Protein AF-A0AAU8JG16-F1 (afdb_monomer_lite)

Radius of gyration: 17.52 Å; chains: 1; bounding box: 33×34×49 Å

Organism: NCBI:txid2792601

Sequence (127 aa):
MQQLSLFDQQNLNQITNVSSVPQRSPFRYPGGKTWLVPRIRQWLNSLPNVAQEFIEPFAGGGIVSLTVAFEKLANHVTMVELDDQVAAVWQTILSKDAEWLAEEIIKFEMTAEAVREILSNEPSSLQ

Secondary structure (DSSP, 8-state):
-----TTTT--TTSPP-GGGS----SS--TT-GGGGHHHHHHHHHTSSS-EEEEEES--TT-HHHHHHHHTT-EEEEEE--S-HHHHHHHHHHTSTTHHHHHHHHHH----HHHHHHHHHSPP----

Structure (mmCIF, N/CA/C/O backbone):
data_AF-A0AAU8JG16-F1
#
_entry.id   AF-A0AAU8JG16-F1
#
loop_
_atom_site.group_PDB
_atom_site.id
_atom_site.type_symbol
_atom_site.label_atom_id
_atom_site.label_alt_id
_atom_site.label_comp_id
_atom_site.label_asym_id
_atom_site.label_entity_id
_atom_site.label_seq_id
_atom_site.pdbx_PDB_ins_code
_atom_site.Cartn_x
_atom_site.Cartn_y
_atom_site.Cartn_z
_atom_site.occupancy
_atom_site.B_iso_or_equiv
_atom_site.auth_seq_id
_atom_site.auth_comp_id
_atom_site.auth_asym_id
_atom_site.auth_atom_id
_atom_site.pdbx_PDB_model_num
ATOM 1 N N . MET A 1 1 ? 10.549 -7.695 18.844 1.00 32.97 1 MET A N 1
ATOM 2 C CA . MET A 1 1 ? 10.753 -6.420 19.563 1.00 32.97 1 MET A CA 1
ATOM 3 C C . MET A 1 1 ? 9.603 -5.498 19.200 1.00 32.97 1 MET A C 1
ATOM 5 O O . MET A 1 1 ? 9.462 -5.188 18.026 1.00 32.97 1 MET A O 1
ATOM 9 N N . GLN A 1 2 ? 8.746 -5.131 20.153 1.00 39.31 2 GLN A N 1
ATOM 10 C CA . GLN A 1 2 ? 7.787 -4.041 19.950 1.00 39.31 2 GLN A CA 1
ATOM 11 C C . GLN A 1 2 ? 8.556 -2.730 20.100 1.00 39.31 2 GLN A C 1
ATOM 13 O O . GLN A 1 2 ? 9.080 -2.438 21.173 1.00 39.31 2 GLN A O 1
ATOM 18 N N . GLN A 1 3 ? 8.677 -1.972 19.014 1.00 40.25 3 GLN A N 1
ATOM 19 C CA . GLN A 1 3 ? 9.151 -0.599 19.085 1.00 40.25 3 GLN A CA 1
ATOM 20 C C . GLN A 1 3 ? 8.076 0.210 19.815 1.00 40.25 3 GLN A C 1
ATOM 22 O O . GLN A 1 3 ? 6.965 0.352 19.312 1.00 40.25 3 GLN A O 1
ATOM 27 N N . LEU A 1 4 ? 8.390 0.682 21.023 1.00 36.78 4 LEU A N 1
ATOM 28 C CA . LEU A 1 4 ? 7.521 1.587 21.769 1.00 36.78 4 LEU A CA 1
ATOM 29 C C . LEU A 1 4 ? 7.339 2.863 20.939 1.00 36.78 4 LEU A C 1
ATOM 31 O O . LEU A 1 4 ? 8.304 3.570 20.640 1.00 36.78 4 LEU A O 1
ATOM 35 N N . SER A 1 5 ? 6.102 3.122 20.529 1.00 51.53 5 SER A N 1
ATOM 36 C CA . SER A 1 5 ? 5.715 4.347 19.847 1.00 51.53 5 SER A CA 1
ATOM 37 C C . SER A 1 5 ? 5.801 5.499 20.849 1.00 51.53 5 SER A C 1
ATOM 39 O O . SER A 1 5 ? 4.924 5.712 21.677 1.00 51.53 5 SER A O 1
ATOM 41 N N . LEU A 1 6 ? 6.874 6.285 20.764 1.00 44.44 6 LEU A N 1
ATOM 42 C CA . LEU A 1 6 ? 7.022 7.559 21.484 1.00 44.44 6 LEU A CA 1
ATOM 43 C C . LEU A 1 6 ? 5.950 8.604 21.094 1.00 44.44 6 LEU A C 1
ATOM 45 O O . LEU A 1 6 ? 5.960 9.715 21.617 1.00 44.44 6 LEU A O 1
ATOM 49 N N . PHE A 1 7 ? 5.032 8.271 20.180 1.00 51.94 7 PHE A N 1
ATOM 50 C CA . PHE A 1 7 ? 4.079 9.185 19.553 1.00 51.94 7 PHE A CA 1
ATOM 51 C C . PHE A 1 7 ? 2.610 8.814 19.797 1.00 51.94 7 PHE A C 1
ATOM 53 O O . PHE A 1 7 ? 1.741 9.340 19.105 1.00 51.94 7 PHE A O 1
ATOM 60 N N . ASP A 1 8 ? 2.298 7.953 20.770 1.00 54.91 8 ASP A N 1
ATOM 61 C CA . ASP A 1 8 ? 0.929 7.443 20.979 1.00 54.91 8 ASP A CA 1
ATOM 62 C C . ASP A 1 8 ? -0.120 8.508 21.353 1.00 54.91 8 ASP A C 1
ATOM 64 O O . ASP A 1 8 ? -1.316 8.229 21.362 1.00 54.91 8 ASP A O 1
ATOM 68 N N . GLN A 1 9 ? 0.288 9.760 21.570 1.00 56.62 9 GLN A N 1
ATOM 69 C CA . GLN A 1 9 ? -0.627 10.895 21.690 1.00 56.62 9 GLN A CA 1
ATOM 70 C C . GLN A 1 9 ? -0.228 12.038 20.750 1.00 56.62 9 GLN A C 1
ATOM 72 O O . GLN A 1 9 ? 0.118 13.137 21.182 1.00 56.62 9 GLN A O 1
ATOM 77 N N . GLN A 1 10 ? -0.273 11.800 19.436 1.00 61.59 10 GLN A N 1
ATOM 78 C CA . GLN A 1 10 ? -0.226 12.909 18.481 1.00 61.59 10 GLN A CA 1
ATOM 79 C C . GLN A 1 10 ? -1.463 13.795 18.667 1.00 61.59 10 GLN A C 1
ATOM 81 O O . GLN A 1 10 ? -2.602 13.346 18.528 1.00 61.59 10 GLN A O 1
ATOM 86 N N . ASN A 1 11 ? -1.238 15.077 18.962 1.00 70.94 11 ASN A N 1
ATOM 87 C CA . ASN A 1 11 ? -2.296 16.076 18.970 1.00 70.94 11 ASN A CA 1
ATOM 88 C C . ASN A 1 11 ? -2.815 16.261 17.535 1.00 70.94 11 ASN A C 1
ATOM 90 O O . ASN A 1 11 ? -2.200 16.956 16.729 1.00 70.94 11 ASN A O 1
ATOM 94 N N . LEU A 1 12 ? -3.955 15.646 17.215 1.00 77.50 12 LEU A N 1
ATOM 95 C CA . LEU A 1 12 ? -4.558 15.698 15.876 1.00 77.50 12 LEU A CA 1
ATOM 96 C C . LEU A 1 12 ? -5.090 17.081 15.473 1.00 77.50 12 LEU A C 1
ATOM 98 O O . LEU A 1 12 ? -5.582 17.235 14.353 1.00 77.50 12 LEU A O 1
ATOM 102 N N . ASN A 1 13 ? -5.015 18.072 16.367 1.00 81.38 13 ASN A N 1
ATOM 103 C CA . ASN A 1 13 ? -5.293 19.469 16.037 1.00 81.38 13 ASN A CA 1
ATOM 104 C C . ASN A 1 13 ? -4.086 20.164 15.385 1.00 81.38 13 ASN A C 1
ATOM 106 O O . ASN A 1 13 ? -4.196 21.317 14.978 1.00 81.38 13 ASN A O 1
ATOM 110 N N . GLN A 1 14 ? -2.937 19.490 15.285 1.00 86.12 14 GLN A N 1
ATOM 111 C CA . GLN A 1 14 ? -1.762 19.984 14.573 1.00 86.12 14 GLN A CA 1
ATOM 112 C C . GLN A 1 14 ? -1.659 19.367 13.178 1.00 86.12 14 GLN A C 1
ATOM 114 O O . GLN A 1 14 ? -2.099 18.243 12.933 1.00 86.12 14 GLN A O 1
ATOM 119 N N . ILE A 1 15 ? -1.043 20.111 12.258 1.00 89.69 15 ILE A N 1
ATOM 120 C CA . ILE A 1 15 ? -0.746 19.624 10.910 1.00 89.69 15 ILE A CA 1
ATOM 121 C C . ILE A 1 15 ? 0.215 18.439 11.025 1.00 89.69 15 ILE A C 1
ATOM 123 O O . ILE A 1 15 ? 1.289 18.548 11.616 1.00 89.69 15 ILE A O 1
ATOM 127 N N . THR A 1 16 ? -0.163 17.304 10.441 1.00 91.19 16 THR A N 1
ATOM 128 C CA . THR A 1 16 ? 0.687 16.117 10.414 1.00 91.19 16 THR A CA 1
ATOM 129 C C . THR A 1 16 ? 1.932 16.382 9.579 1.00 91.19 16 THR A C 1
ATOM 131 O O . THR A 1 16 ? 1.850 16.619 8.373 1.00 91.19 16 THR A O 1
ATOM 134 N N . ASN A 1 17 ? 3.102 16.271 10.207 1.00 92.31 17 ASN A N 1
ATOM 135 C CA . ASN A 1 17 ? 4.349 16.169 9.469 1.00 92.31 17 ASN A CA 1
ATOM 136 C C . ASN A 1 17 ? 4.392 14.813 8.748 1.00 92.31 17 ASN A C 1
ATOM 138 O O . ASN A 1 17 ? 4.657 13.783 9.359 1.00 92.31 17 ASN A O 1
ATOM 142 N N . VAL A 1 18 ? 4.135 14.801 7.442 1.00 91.62 18 VAL A N 1
ATOM 143 C CA . VAL A 1 18 ? 4.064 13.556 6.662 1.00 91.62 18 VAL A CA 1
ATOM 144 C C . VAL A 1 18 ? 5.367 12.756 6.675 1.00 91.62 18 VAL A C 1
ATOM 146 O O . VAL A 1 18 ? 5.305 11.542 6.523 1.00 91.62 18 VAL A O 1
ATOM 149 N N . SER A 1 19 ? 6.526 13.389 6.902 1.00 90.81 19 SER A N 1
ATOM 150 C CA . SER A 1 19 ? 7.816 12.688 6.967 1.00 90.81 19 SER A CA 1
ATOM 151 C C . SER A 1 19 ? 8.021 11.894 8.259 1.00 90.81 19 SER A C 1
ATOM 153 O O . SER A 1 19 ? 8.860 10.998 8.281 1.00 90.81 19 SER A O 1
ATOM 155 N N . SER A 1 20 ? 7.249 12.171 9.318 1.00 90.44 20 SER A N 1
ATOM 156 C CA . SER A 1 20 ? 7.288 11.387 10.562 1.00 90.44 20 SER A CA 1
ATOM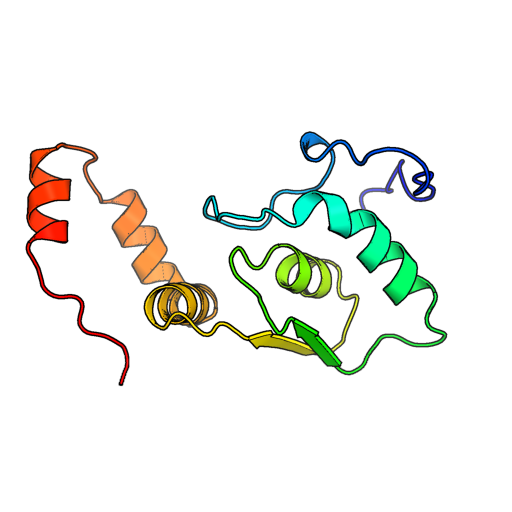 157 C C . SER A 1 20 ? 6.370 10.160 10.535 1.00 90.44 20 SER A C 1
ATOM 159 O O . SER A 1 20 ? 6.366 9.366 11.476 1.00 90.44 20 SER A O 1
ATOM 161 N N . VAL A 1 21 ? 5.593 9.984 9.464 1.00 92.25 21 VAL A N 1
ATOM 162 C CA . VAL A 1 21 ? 4.735 8.815 9.254 1.00 92.25 21 VAL A CA 1
ATOM 163 C C . VAL A 1 21 ? 5.506 7.765 8.441 1.00 92.25 21 VAL A C 1
ATOM 165 O O . VAL A 1 21 ? 6.161 8.127 7.462 1.00 92.25 21 VAL A O 1
ATOM 168 N N . PRO A 1 22 ? 5.436 6.465 8.789 1.00 93.31 22 PRO A N 1
ATOM 169 C CA . PRO A 1 22 ? 6.001 5.403 7.959 1.00 93.31 22 PRO A CA 1
ATOM 170 C C . PRO A 1 22 ? 5.455 5.443 6.523 1.00 93.31 22 PRO A C 1
ATOM 172 O O . PRO A 1 22 ? 4.242 5.385 6.316 1.00 93.31 22 PRO A O 1
ATOM 175 N N . GLN A 1 23 ? 6.344 5.525 5.529 1.00 91.25 23 GLN A N 1
ATOM 176 C CA . GLN A 1 23 ? 5.968 5.511 4.113 1.00 91.25 23 GLN A CA 1
ATOM 177 C C . GLN A 1 23 ? 5.862 4.063 3.634 1.00 91.25 23 GLN A C 1
ATOM 179 O O . GLN A 1 23 ? 6.874 3.382 3.500 1.00 91.25 23 GLN A O 1
ATOM 184 N N . ARG A 1 24 ? 4.633 3.584 3.422 1.00 92.00 24 ARG A N 1
ATOM 185 C CA . ARG A 1 24 ? 4.370 2.195 3.001 1.00 92.00 24 ARG A CA 1
ATOM 186 C C . ARG A 1 24 ? 4.061 2.039 1.512 1.00 92.00 24 ARG A C 1
ATOM 188 O O . ARG A 1 24 ? 4.218 0.945 0.991 1.00 92.00 24 ARG A O 1
ATOM 195 N N . SER A 1 25 ? 3.625 3.106 0.840 1.00 91.81 25 SER A N 1
ATOM 196 C CA . SER A 1 25 ? 3.383 3.077 -0.609 1.00 91.81 25 SER A CA 1
ATOM 197 C C . SER A 1 25 ? 4.708 2.967 -1.372 1.00 91.81 25 SER A C 1
ATOM 199 O O . SER A 1 25 ? 5.610 3.758 -1.077 1.00 91.81 25 SER A O 1
ATOM 201 N N . PRO A 1 26 ? 4.829 2.073 -2.370 1.00 89.44 26 PRO A N 1
ATOM 202 C CA . PRO A 1 26 ? 6.049 1.926 -3.161 1.00 89.44 26 PRO A CA 1
ATOM 203 C C . PRO A 1 26 ? 6.217 3.021 -4.224 1.00 89.44 26 PRO A C 1
ATOM 205 O O . PRO A 1 26 ? 7.334 3.269 -4.669 1.00 89.44 26 PRO A O 1
ATOM 208 N N . PHE A 1 27 ? 5.143 3.715 -4.615 1.00 84.88 27 PHE A N 1
ATOM 209 C CA . PHE A 1 27 ? 5.200 4.796 -5.602 1.00 84.88 27 PHE A CA 1
ATOM 210 C C . PHE A 1 27 ? 4.550 6.089 -5.103 1.00 84.88 27 PHE A C 1
ATOM 212 O O . PHE A 1 27 ? 3.713 6.106 -4.191 1.00 84.88 27 PHE A O 1
ATOM 219 N N . ARG A 1 28 ? 4.962 7.205 -5.717 1.00 87.38 28 ARG A N 1
ATOM 220 C CA . ARG A 1 28 ? 4.327 8.513 -5.526 1.00 87.38 28 ARG A CA 1
ATOM 221 C C . ARG A 1 28 ? 3.016 8.535 -6.296 1.00 87.38 28 ARG A C 1
ATOM 223 O O . ARG A 1 28 ? 3.000 8.231 -7.482 1.00 87.38 28 ARG A O 1
ATOM 230 N N . TYR A 1 29 ? 1.946 8.950 -5.631 1.00 90.25 29 TYR A N 1
ATOM 231 C CA . TYR A 1 29 ? 0.626 9.056 -6.238 1.00 90.25 29 TYR A CA 1
ATOM 232 C C . TYR A 1 29 ? -0.020 10.405 -5.883 1.00 90.25 29 TYR A C 1
ATOM 234 O O . TYR A 1 29 ? 0.128 10.854 -4.735 1.00 90.25 29 TYR A O 1
ATOM 242 N N . PRO A 1 30 ? -0.707 11.079 -6.827 1.00 87.38 30 PRO A N 1
ATOM 243 C CA . PRO A 1 30 ? -1.428 12.319 -6.550 1.00 87.38 30 PRO A CA 1
ATOM 244 C C . PRO A 1 30 ? -2.425 12.177 -5.391 1.00 87.38 30 PRO A C 1
ATOM 246 O O . PRO A 1 30 ? -3.042 11.135 -5.200 1.00 87.38 30 PRO A O 1
ATOM 249 N N . GLY A 1 31 ? -2.584 13.234 -4.590 1.00 87.44 31 GLY A N 1
ATOM 250 C CA . GLY A 1 31 ? -3.500 13.207 -3.442 1.00 87.44 31 GLY A CA 1
ATOM 251 C C . GLY A 1 31 ? -2.990 12.406 -2.238 1.00 87.44 31 GLY A C 1
ATOM 252 O O . GLY A 1 31 ? -3.795 11.890 -1.468 1.00 87.44 31 GLY A O 1
ATOM 253 N N . GLY A 1 32 ? -1.666 12.294 -2.064 1.00 88.06 32 GLY A N 1
ATOM 254 C CA . GLY A 1 32 ? -1.020 11.535 -0.988 1.00 88.06 32 GLY A CA 1
ATOM 255 C C . GLY A 1 32 ? -1.677 11.707 0.389 1.00 88.06 32 GLY A C 1
ATOM 256 O O . GLY A 1 32 ? -1.581 12.757 1.024 1.00 88.06 32 GLY A O 1
ATOM 257 N N . LYS A 1 33 ? -2.320 10.637 0.872 1.00 93.38 33 LYS A N 1
ATOM 258 C CA . LYS A 1 33 ? -3.126 10.614 2.107 1.00 93.38 33 LYS A CA 1
ATOM 259 C C . LYS A 1 33 ? -2.309 10.308 3.367 1.00 93.38 33 LYS A C 1
ATOM 261 O O . LYS A 1 33 ? -2.875 10.012 4.413 1.00 93.38 33 LYS A O 1
ATOM 266 N N . THR A 1 34 ? -0.980 10.387 3.298 1.00 94.69 34 THR A N 1
ATOM 267 C CA . THR A 1 34 ? -0.079 10.106 4.430 1.00 94.69 34 THR A CA 1
ATOM 268 C C . THR A 1 34 ? -0.412 10.957 5.659 1.00 94.69 34 THR A C 1
ATOM 270 O O . THR A 1 34 ? -0.340 10.476 6.786 1.00 94.69 34 THR A O 1
ATOM 273 N N . TRP A 1 35 ? -0.847 12.202 5.452 1.00 93.31 35 TRP A N 1
ATOM 274 C CA . TRP A 1 35 ? -1.275 13.104 6.525 1.00 93.31 35 TRP A CA 1
ATOM 275 C C . TRP A 1 35 ? -2.498 12.589 7.306 1.00 93.31 35 TRP A C 1
ATOM 277 O O . TRP A 1 35 ? -2.693 12.967 8.455 1.00 93.31 35 TRP A O 1
ATOM 287 N N . LEU A 1 36 ? -3.319 11.719 6.709 1.00 94.50 36 LEU A N 1
ATOM 288 C CA . LEU A 1 36 ? -4.541 11.188 7.317 1.00 94.50 36 LEU A CA 1
ATOM 289 C C . LEU A 1 36 ? -4.260 9.998 8.250 1.00 94.50 36 LEU A C 1
ATOM 291 O O . LEU A 1 36 ? -5.078 9.678 9.114 1.00 94.50 36 LEU A O 1
ATOM 295 N N . VAL A 1 37 ? -3.094 9.360 8.114 1.00 95.69 37 VAL A N 1
ATOM 296 C CA . VAL A 1 37 ? -2.730 8.133 8.840 1.00 95.69 37 VAL A CA 1
ATOM 297 C C . VAL A 1 37 ? -2.897 8.255 10.364 1.00 95.69 37 VAL A C 1
ATOM 299 O O . VAL A 1 37 ? -3.534 7.370 10.940 1.00 95.69 37 VAL A O 1
ATOM 302 N N . PRO A 1 38 ? -2.424 9.320 11.049 1.00 94.75 38 PRO A N 1
ATOM 303 C CA . PRO A 1 38 ? -2.615 9.441 12.498 1.00 94.75 38 PRO A CA 1
ATOM 304 C C . PRO A 1 38 ? -4.087 9.450 12.922 1.00 94.75 38 PRO A C 1
ATOM 306 O O . PRO A 1 38 ? -4.445 8.870 13.946 1.00 94.75 38 PRO A O 1
ATOM 309 N N . ARG A 1 39 ? -4.956 10.066 12.113 1.00 95.00 39 ARG A N 1
ATOM 310 C CA . ARG A 1 39 ? -6.394 10.136 12.387 1.00 95.00 39 ARG A CA 1
ATOM 311 C C . ARG A 1 39 ? -7.074 8.784 12.180 1.00 95.00 39 ARG A C 1
ATOM 313 O O . ARG A 1 39 ? -7.913 8.415 12.994 1.00 95.00 39 ARG A O 1
ATOM 320 N N . ILE A 1 40 ? -6.683 8.030 11.151 1.00 96.56 40 ILE A N 1
ATOM 321 C CA . ILE A 1 40 ? -7.187 6.665 10.923 1.00 96.56 40 ILE A CA 1
ATOM 322 C C . ILE A 1 40 ? -6.789 5.742 12.073 1.00 96.56 40 ILE A C 1
ATOM 324 O O . ILE A 1 40 ? -7.644 5.032 12.594 1.00 96.56 40 ILE A O 1
ATOM 328 N N . ARG A 1 41 ? -5.528 5.806 12.523 1.00 95.88 41 ARG A N 1
ATOM 329 C CA . ARG A 1 41 ? -5.060 5.048 13.694 1.00 95.88 41 ARG A CA 1
ATOM 330 C C . ARG A 1 41 ? -5.901 5.347 14.927 1.00 95.88 41 ARG A C 1
ATOM 332 O O . ARG A 1 41 ? -6.387 4.422 15.567 1.00 95.88 41 ARG A O 1
ATOM 339 N N . GLN A 1 42 ? -6.097 6.629 15.243 1.00 95.19 42 GLN A N 1
ATOM 340 C CA . GLN A 1 42 ? -6.891 7.018 16.407 1.00 95.19 42 GLN A CA 1
ATOM 341 C C . GLN A 1 42 ? -8.333 6.513 16.295 1.00 95.19 42 GLN A C 1
ATOM 343 O O . GLN A 1 42 ? -8.861 5.955 17.252 1.00 95.19 42 GLN A O 1
ATOM 348 N N . TRP A 1 43 ? -8.961 6.693 15.132 1.00 96.31 43 TRP A N 1
ATOM 349 C CA . TRP A 1 43 ? -10.340 6.278 14.914 1.00 96.31 43 TRP A CA 1
ATOM 350 C C . TRP A 1 43 ? -10.513 4.763 15.064 1.00 96.31 43 TRP A C 1
ATOM 352 O O . TRP A 1 43 ? -11.369 4.335 15.836 1.00 96.31 43 TRP A O 1
ATOM 362 N N . LEU A 1 44 ? -9.673 3.953 14.416 1.00 97.19 44 LEU A N 1
ATOM 363 C CA . LEU A 1 44 ? -9.769 2.493 14.505 1.00 97.19 44 LEU A CA 1
ATOM 364 C C . LEU A 1 44 ? -9.460 1.985 15.919 1.00 97.19 44 LEU A C 1
ATOM 366 O O . LEU A 1 44 ? -10.174 1.122 16.418 1.00 97.19 44 LEU A O 1
ATOM 370 N N . ASN A 1 45 ? -8.484 2.583 16.608 1.00 95.44 45 ASN A N 1
ATOM 371 C CA . ASN A 1 45 ? -8.177 2.246 18.003 1.00 95.44 45 ASN A CA 1
ATOM 372 C C . ASN A 1 45 ? -9.252 2.702 19.003 1.00 95.44 45 ASN A C 1
ATOM 374 O O . ASN A 1 45 ? -9.271 2.217 20.130 1.00 95.44 45 ASN A O 1
ATOM 378 N N . SER A 1 46 ? -10.135 3.634 18.627 1.00 95.62 46 SER A N 1
ATOM 379 C CA . SER A 1 46 ? -11.263 4.042 19.477 1.00 95.62 46 SER A CA 1
ATOM 380 C C . SER A 1 46 ? -12.451 3.080 19.423 1.00 95.62 46 SER A C 1
ATOM 382 O O . SER A 1 46 ? -13.372 3.200 20.233 1.00 95.62 46 SER A O 1
ATOM 384 N N . LEU A 1 47 ? -12.454 2.137 18.476 1.00 95.94 47 LEU A N 1
ATOM 385 C CA . LEU A 1 47 ? -13.496 1.125 18.389 1.00 95.94 47 LEU A CA 1
ATOM 386 C C . LEU A 1 47 ? -13.376 0.147 19.572 1.00 95.94 47 LEU A C 1
ATOM 388 O O . LEU A 1 47 ? -12.269 -0.208 19.970 1.00 95.94 47 LEU A O 1
ATOM 392 N N . PRO A 1 48 ? -14.502 -0.341 20.125 1.00 96.19 48 PRO A N 1
ATOM 393 C CA . PRO A 1 48 ? -14.476 -1.273 21.255 1.00 96.19 48 PRO A CA 1
ATOM 394 C C . PRO A 1 48 ? -13.868 -2.636 20.894 1.00 96.19 48 PRO A C 1
ATOM 396 O O . PRO A 1 48 ? -13.431 -3.366 21.777 1.00 96.19 48 PRO A O 1
ATOM 399 N N . ASN A 1 49 ? -13.861 -2.984 19.605 1.00 96.50 49 ASN A N 1
ATOM 400 C CA . ASN A 1 49 ? -13.284 -4.205 19.059 1.00 96.50 49 ASN A CA 1
ATOM 401 C C . ASN A 1 49 ? -12.549 -3.876 17.756 1.00 96.50 49 ASN A C 1
ATOM 403 O O . ASN A 1 49 ? -12.896 -2.905 17.080 1.00 96.50 49 ASN A O 1
ATOM 407 N N . VAL A 1 50 ? -11.596 -4.729 17.372 1.00 96.12 50 VAL A N 1
ATOM 408 C CA . VAL A 1 50 ? -10.924 -4.647 16.066 1.00 96.12 50 VAL A CA 1
ATOM 409 C C . VAL A 1 50 ? -11.964 -4.723 14.945 1.00 96.12 50 VAL A C 1
ATOM 411 O O . VAL A 1 50 ? -12.870 -5.564 14.977 1.00 96.12 50 VAL A O 1
ATOM 414 N N . ALA A 1 51 ? -11.840 -3.834 13.957 1.00 97.56 51 ALA A N 1
ATOM 415 C CA . ALA A 1 51 ? -12.730 -3.810 12.804 1.00 97.56 51 ALA A CA 1
ATOM 416 C C . ALA A 1 51 ? -12.626 -5.128 12.020 1.00 97.56 51 ALA A C 1
ATOM 418 O O . ALA A 1 51 ? -11.529 -5.611 11.748 1.00 97.56 51 ALA A O 1
ATOM 419 N N . GLN A 1 52 ? -13.762 -5.716 11.639 1.00 97.88 52 GLN A N 1
ATOM 420 C CA . GLN A 1 52 ? -13.752 -6.934 10.819 1.00 97.88 52 GLN A CA 1
ATOM 421 C C . GLN A 1 52 ? -13.278 -6.640 9.391 1.00 97.88 52 GLN A C 1
ATOM 423 O O . GLN A 1 52 ? -12.493 -7.398 8.837 1.00 97.88 52 GLN A O 1
ATOM 428 N N . GLU A 1 53 ? -13.705 -5.507 8.839 1.00 98.12 53 GLU A N 1
ATOM 429 C CA . GLU A 1 53 ? -13.427 -5.092 7.470 1.00 98.12 53 GLU A CA 1
ATOM 430 C C . GLU A 1 53 ? -13.090 -3.601 7.456 1.00 98.12 53 GLU A C 1
ATOM 432 O O . GLU A 1 53 ? -13.808 -2.791 8.052 1.00 98.12 53 GLU A O 1
ATOM 437 N N . PHE A 1 54 ? -12.025 -3.232 6.753 1.00 98.56 54 PHE A N 1
ATOM 438 C CA . PHE A 1 54 ? -11.718 -1.853 6.404 1.00 98.56 54 PHE A CA 1
ATOM 439 C C . PHE A 1 54 ? -11.734 -1.703 4.886 1.00 98.56 54 PHE A C 1
ATOM 441 O O . PHE A 1 54 ? -10.979 -2.374 4.192 1.00 98.56 54 PHE A O 1
ATOM 448 N N . ILE A 1 55 ? -12.564 -0.797 4.374 1.00 98.31 55 ILE A N 1
ATOM 449 C CA . ILE A 1 55 ? -12.704 -0.563 2.935 1.00 98.31 55 ILE A CA 1
ATOM 450 C C . ILE A 1 55 ? -12.161 0.828 2.612 1.00 98.31 55 ILE A C 1
ATOM 452 O O . ILE A 1 55 ? -12.617 1.814 3.193 1.00 98.31 55 ILE A O 1
ATOM 456 N N . GLU A 1 56 ? -11.222 0.918 1.671 1.00 97.06 56 GLU A N 1
ATOM 457 C CA . GLU A 1 56 ? -10.736 2.180 1.103 1.00 97.06 56 GLU A CA 1
ATOM 458 C C . GLU A 1 56 ? -11.253 2.329 -0.337 1.00 97.06 56 GLU A C 1
ATOM 460 O O . GLU A 1 56 ? -10.671 1.743 -1.249 1.00 97.06 56 GLU A O 1
ATOM 465 N N . PRO A 1 57 ? -12.319 3.122 -0.572 1.00 95.62 57 PRO A N 1
ATOM 466 C CA . PRO A 1 57 ? -12.947 3.240 -1.892 1.00 95.62 57 PRO A CA 1
ATOM 467 C C . PRO A 1 57 ? -12.070 3.893 -2.974 1.00 95.62 57 PRO A C 1
ATOM 469 O O . PRO A 1 57 ? -12.374 3.785 -4.156 1.00 95.62 57 PRO A O 1
ATOM 472 N N . PHE A 1 58 ? -11.033 4.626 -2.555 1.00 94.25 58 PHE A N 1
ATOM 473 C CA . PHE A 1 58 ? -10.143 5.402 -3.421 1.00 94.25 58 PHE A CA 1
ATOM 474 C C . PHE A 1 58 ? -8.696 5.175 -2.983 1.00 94.25 58 PHE A C 1
ATOM 476 O O . PHE A 1 58 ? -8.085 6.038 -2.335 1.00 94.25 58 PHE A 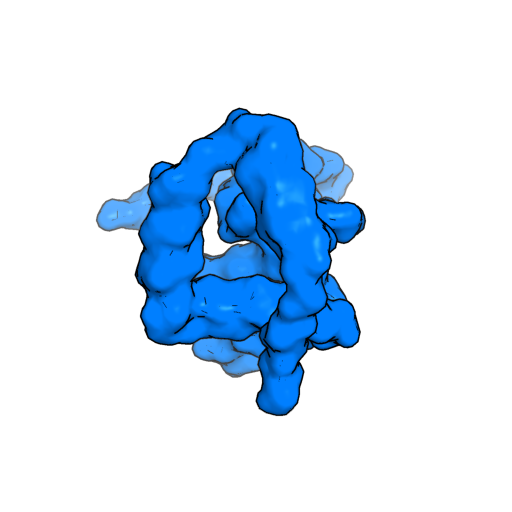O 1
ATOM 483 N N . ALA A 1 59 ? -8.174 3.981 -3.252 1.00 95.12 59 ALA A N 1
ATOM 484 C CA . ALA A 1 59 ? -6.871 3.547 -2.771 1.00 95.12 59 ALA A CA 1
ATOM 485 C C . ALA A 1 59 ? -5.745 4.463 -3.270 1.00 95.12 59 ALA A C 1
ATOM 487 O O . ALA A 1 59 ? -4.986 5.005 -2.453 1.00 95.12 59 ALA A O 1
ATOM 488 N N . GLY A 1 60 ? -5.648 4.705 -4.579 1.00 95.00 60 GLY A N 1
ATOM 489 C CA . GLY A 1 60 ? -4.539 5.423 -5.199 1.00 95.00 60 GLY A CA 1
ATOM 490 C C . GLY A 1 60 ? -3.196 4.819 -4.785 1.00 95.00 60 GLY A C 1
ATOM 491 O O . GLY A 1 60 ? -2.904 3.667 -5.075 1.00 95.00 60 GLY A O 1
ATOM 492 N N . GLY A 1 61 ? -2.398 5.571 -4.019 1.00 94.75 61 GLY A N 1
ATOM 493 C CA . GLY A 1 61 ? -1.152 5.081 -3.407 1.00 94.75 61 GLY A CA 1
ATOM 494 C C . GLY A 1 61 ? -1.323 4.111 -2.219 1.00 94.75 61 GLY A C 1
ATOM 495 O O . GLY A 1 61 ? -0.336 3.733 -1.602 1.00 94.75 61 GLY A O 1
ATOM 496 N N . GLY A 1 62 ? -2.541 3.749 -1.814 1.00 95.94 62 GLY A N 1
ATOM 497 C CA . GLY A 1 62 ? -2.814 2.676 -0.844 1.00 95.94 62 GLY A CA 1
ATOM 498 C C . GLY A 1 62 ? -2.309 2.891 0.590 1.00 95.94 62 GLY A C 1
ATOM 499 O O . GLY A 1 62 ? -2.445 2.006 1.430 1.00 95.94 62 GLY A O 1
ATOM 500 N N . ILE A 1 63 ? -1.726 4.052 0.914 1.00 96.00 63 ILE A N 1
ATOM 501 C CA . ILE A 1 63 ? -1.044 4.300 2.197 1.00 96.00 63 ILE A CA 1
ATOM 502 C C . ILE A 1 63 ? -1.926 4.041 3.427 1.00 96.00 63 ILE A C 1
ATOM 504 O O . ILE A 1 63 ? -1.412 3.602 4.460 1.00 96.00 63 ILE A O 1
ATOM 508 N N . VAL A 1 64 ? -3.236 4.294 3.337 1.00 96.94 64 VAL A N 1
ATOM 509 C CA . VAL A 1 64 ? -4.170 4.068 4.446 1.00 96.94 64 VAL A CA 1
ATOM 510 C C . VAL A 1 64 ? -4.422 2.573 4.620 1.00 96.94 64 VAL A C 1
ATOM 512 O O . VAL A 1 64 ? -4.121 2.054 5.692 1.00 96.94 64 VAL A O 1
ATOM 515 N N . SER A 1 65 ? -4.871 1.870 3.578 1.00 97.50 65 SER A N 1
ATOM 516 C CA . SER A 1 65 ? -5.079 0.414 3.597 1.00 97.50 65 SER A CA 1
ATOM 517 C C . SER A 1 65 ? -3.835 -0.360 4.011 1.00 97.50 65 SER A C 1
ATOM 519 O O . SER A 1 65 ? -3.898 -1.196 4.911 1.00 97.50 65 SER A O 1
ATOM 521 N N . LEU A 1 66 ? -2.674 -0.022 3.442 1.00 97.00 66 LEU A N 1
ATOM 522 C CA . LEU A 1 66 ? -1.398 -0.611 3.843 1.00 97.00 66 LEU A CA 1
ATOM 523 C C . LEU A 1 66 ? -1.135 -0.356 5.326 1.00 97.00 66 LEU A C 1
ATOM 525 O O . LEU A 1 66 ? -0.744 -1.260 6.053 1.00 97.00 66 LEU A O 1
ATOM 529 N N . THR A 1 67 ? -1.382 0.857 5.819 1.00 97.44 67 THR A N 1
ATOM 530 C CA . THR A 1 67 ? -1.205 1.138 7.246 1.00 97.44 67 THR A CA 1
ATOM 531 C C . THR A 1 67 ? -2.110 0.286 8.122 1.00 97.44 67 THR A C 1
ATOM 533 O O . THR A 1 67 ? -1.613 -0.318 9.071 1.00 97.44 67 THR A O 1
ATOM 536 N N . VAL A 1 68 ? -3.394 0.186 7.782 1.00 98.12 68 VAL A N 1
ATOM 537 C CA . VAL A 1 68 ? -4.361 -0.653 8.499 1.00 98.12 68 VAL A CA 1
ATOM 538 C C . VAL A 1 68 ? -3.914 -2.116 8.512 1.00 98.12 68 VAL A C 1
ATOM 540 O O . VAL A 1 68 ? -3.914 -2.732 9.577 1.00 98.12 68 VAL A O 1
ATOM 543 N N . ALA A 1 69 ? -3.463 -2.648 7.374 1.00 97.56 69 ALA A N 1
ATOM 544 C CA . ALA A 1 69 ? -2.998 -4.028 7.252 1.00 97.56 69 ALA A CA 1
ATOM 545 C C . ALA A 1 69 ? -1.708 -4.291 8.053 1.00 97.56 69 ALA A C 1
ATOM 547 O O . ALA A 1 69 ? -1.663 -5.198 8.884 1.00 97.56 69 ALA A O 1
ATOM 548 N N . PHE A 1 70 ? -0.665 -3.475 7.859 1.00 96.88 70 PHE A N 1
ATOM 549 C CA . PHE A 1 70 ? 0.632 -3.643 8.532 1.00 96.88 70 PHE A CA 1
ATOM 550 C C . PHE A 1 70 ? 0.536 -3.488 10.055 1.00 96.88 70 PHE A C 1
ATOM 552 O O . PHE A 1 70 ? 1.295 -4.123 10.786 1.00 96.88 70 PHE A O 1
ATOM 559 N N . GLU A 1 71 ? -0.372 -2.640 10.539 1.00 96.81 71 GLU A N 1
ATOM 560 C CA . GLU A 1 71 ? -0.594 -2.411 11.973 1.00 96.81 71 GLU A CA 1
ATOM 561 C C . GLU A 1 71 ? -1.705 -3.283 12.558 1.00 96.81 71 GLU A C 1
ATOM 563 O O . GLU A 1 71 ? -1.966 -3.196 13.755 1.00 96.81 71 GLU A O 1
ATOM 568 N N . LYS A 1 72 ? -2.321 -4.155 11.748 1.00 97.44 72 LYS A N 1
ATOM 569 C CA . LYS A 1 72 ? -3.403 -5.062 12.160 1.00 97.44 72 LYS A CA 1
ATOM 570 C C . LYS A 1 72 ? -4.578 -4.324 12.816 1.00 97.44 72 LYS A C 1
ATOM 572 O O . LYS A 1 72 ? -5.133 -4.783 13.811 1.00 97.44 72 LYS A O 1
ATOM 577 N N . LEU A 1 73 ? -4.949 -3.170 12.258 1.00 97.50 73 LEU A N 1
ATOM 578 C CA . LEU A 1 73 ? -6.051 -2.334 12.755 1.00 97.50 73 LEU A CA 1
ATOM 579 C C . LEU A 1 73 ? -7.433 -2.814 12.268 1.00 97.50 73 LEU A C 1
ATOM 581 O O . LEU A 1 73 ? -8.458 -2.329 12.748 1.00 97.50 73 LEU A O 1
ATOM 585 N N . ALA A 1 74 ? -7.461 -3.766 11.333 1.00 98.50 74 ALA A N 1
ATOM 586 C CA . ALA A 1 74 ? -8.644 -4.500 10.898 1.00 98.50 74 ALA A CA 1
ATOM 587 C C . ALA A 1 74 ? -8.270 -5.955 10.560 1.00 98.50 74 ALA A C 1
ATOM 589 O O . ALA A 1 74 ? -7.109 -6.236 10.251 1.00 98.50 74 ALA A O 1
ATOM 590 N N . ASN A 1 75 ? -9.244 -6.867 10.603 1.00 98.31 75 ASN A N 1
ATOM 591 C CA . ASN A 1 75 ? -9.040 -8.278 10.251 1.00 98.31 75 ASN A CA 1
ATOM 592 C C . ASN A 1 75 ? -8.883 -8.482 8.741 1.00 98.31 75 ASN A C 1
ATOM 594 O O . ASN A 1 75 ? -8.112 -9.340 8.316 1.00 98.31 75 ASN A O 1
ATOM 598 N N . HIS A 1 76 ? -9.602 -7.695 7.945 1.00 98.44 76 HIS A N 1
ATOM 599 C CA . HIS A 1 76 ? -9.530 -7.709 6.494 1.00 98.44 76 HIS A CA 1
ATOM 600 C C . HIS A 1 76 ? -9.543 -6.280 5.942 1.00 98.44 76 HIS A C 1
ATOM 602 O O . HIS A 1 76 ? -10.111 -5.365 6.549 1.00 98.44 76 HIS A O 1
ATOM 608 N N . VAL A 1 77 ? -8.850 -6.085 4.821 1.00 98.44 77 VAL A N 1
ATOM 609 C CA . VAL A 1 77 ? -8.681 -4.789 4.164 1.00 98.44 77 VAL A CA 1
ATOM 610 C C . VAL A 1 77 ? -9.037 -4.940 2.692 1.00 98.44 77 VAL A C 1
ATOM 612 O O . VAL A 1 77 ? -8.370 -5.675 1.968 1.00 98.44 77 VAL A O 1
ATOM 615 N N . THR A 1 78 ? -10.044 -4.197 2.247 1.00 98.12 78 THR A N 1
ATOM 616 C CA . THR A 1 78 ? -10.439 -4.100 0.842 1.00 98.12 78 THR A CA 1
ATOM 617 C C . THR A 1 78 ? -9.974 -2.768 0.266 1.00 98.12 78 THR A C 1
ATOM 619 O O . THR A 1 78 ? -10.421 -1.696 0.681 1.00 98.12 78 THR A O 1
ATOM 622 N N . MET A 1 79 ? -9.089 -2.837 -0.726 1.00 97.50 79 MET A N 1
ATOM 623 C CA . MET A 1 79 ? -8.657 -1.691 -1.525 1.00 97.50 79 MET A CA 1
ATOM 624 C C . MET A 1 79 ? -9.499 -1.617 -2.797 1.00 97.50 79 MET A C 1
ATOM 626 O O . MET A 1 79 ? -9.589 -2.602 -3.525 1.00 97.50 79 MET A O 1
ATOM 630 N N . VAL A 1 80 ? -10.090 -0.456 -3.077 1.00 97.12 80 VAL A N 1
ATOM 631 C CA . VAL A 1 80 ? -10.825 -0.201 -4.321 1.00 97.12 80 VAL A CA 1
ATOM 632 C C . VAL A 1 80 ? -10.111 0.898 -5.096 1.00 97.12 80 VAL A C 1
ATOM 634 O O . VAL A 1 80 ? -9.752 1.937 -4.539 1.00 97.12 80 VAL A O 1
ATOM 637 N N . GLU A 1 81 ? -9.901 0.654 -6.384 1.00 94.88 81 GLU A N 1
ATOM 638 C CA . GLU A 1 81 ? -9.332 1.608 -7.326 1.00 94.88 81 GLU A CA 1
ATOM 639 C C . GLU A 1 81 ? -10.064 1.478 -8.663 1.00 94.88 81 GLU A C 1
ATOM 641 O O . GLU A 1 81 ? -10.388 0.367 -9.076 1.00 94.88 81 GLU A O 1
ATOM 646 N N . LEU A 1 82 ? -10.370 2.615 -9.289 1.00 94.81 82 LEU A N 1
ATOM 647 C CA . LEU A 1 82 ? -11.100 2.668 -10.555 1.00 94.81 82 LEU A CA 1
ATOM 648 C C . LEU A 1 82 ? -10.154 2.594 -11.754 1.00 94.81 82 LEU A C 1
ATOM 650 O O . LEU A 1 82 ? -10.549 2.108 -12.807 1.00 94.81 82 LEU A O 1
ATOM 654 N N . ASP A 1 83 ? -8.936 3.121 -11.618 1.00 93.25 83 ASP A N 1
ATOM 655 C CA . ASP A 1 83 ? -7.944 3.057 -12.687 1.00 93.25 83 ASP A CA 1
ATOM 656 C C . ASP A 1 83 ? -7.359 1.641 -12.787 1.00 93.25 83 ASP A C 1
ATOM 658 O O . ASP A 1 83 ? -6.628 1.196 -11.896 1.00 93.25 83 ASP A O 1
ATOM 662 N N . ASP A 1 84 ? -7.662 0.949 -13.886 1.00 92.69 84 ASP A N 1
ATOM 663 C CA . ASP A 1 84 ? -7.246 -0.437 -14.121 1.00 92.69 84 ASP A CA 1
ATOM 664 C C . ASP A 1 84 ? -5.722 -0.621 -14.079 1.00 92.69 84 ASP A C 1
ATOM 666 O O . ASP A 1 84 ? -5.234 -1.654 -13.618 1.00 92.69 84 ASP A O 1
ATOM 670 N N . GLN A 1 85 ? -4.940 0.378 -14.503 1.00 90.69 85 GLN A N 1
ATOM 671 C CA . GLN A 1 85 ? -3.478 0.288 -14.480 1.00 90.69 85 GLN A CA 1
ATOM 672 C C . GLN A 1 85 ? -2.947 0.393 -13.048 1.00 90.69 85 GLN A C 1
ATOM 674 O O . GLN A 1 85 ? -2.043 -0.348 -12.662 1.00 90.69 85 GLN A O 1
ATOM 679 N N . VAL A 1 86 ? -3.527 1.270 -12.225 1.00 92.81 86 VAL A N 1
ATOM 680 C CA . VAL A 1 86 ? -3.171 1.373 -10.799 1.00 92.81 86 VAL A CA 1
ATOM 681 C C . VAL A 1 86 ? -3.635 0.130 -10.036 1.00 92.81 86 VAL A C 1
ATOM 683 O O . VAL A 1 86 ? -2.893 -0.396 -9.203 1.00 92.81 86 VAL A O 1
ATOM 686 N N . ALA A 1 87 ? -4.833 -0.374 -10.335 1.00 94.12 87 ALA A N 1
ATOM 687 C CA . ALA A 1 87 ? -5.351 -1.610 -9.761 1.00 94.12 87 ALA A CA 1
ATOM 688 C C . ALA A 1 87 ? -4.454 -2.809 -10.106 1.00 94.12 87 ALA A C 1
ATOM 690 O O . ALA A 1 87 ? -4.116 -3.584 -9.211 1.00 94.12 87 ALA A O 1
ATOM 691 N N . ALA A 1 88 ? -3.996 -2.921 -11.358 1.00 93.25 88 ALA A N 1
ATOM 692 C CA . ALA A 1 88 ? -3.082 -3.974 -11.796 1.00 93.25 88 ALA A CA 1
ATOM 693 C C . ALA A 1 88 ? -1.760 -3.965 -11.012 1.00 93.25 88 ALA A C 1
ATOM 695 O O . ALA A 1 88 ? -1.269 -5.024 -10.617 1.00 93.25 88 ALA A O 1
ATOM 696 N N . VAL A 1 89 ? -1.208 -2.784 -10.707 1.00 93.75 89 VAL A N 1
ATOM 697 C CA . VAL A 1 89 ? -0.011 -2.664 -9.855 1.00 93.75 89 VAL A CA 1
ATOM 698 C C . VAL A 1 89 ? -0.267 -3.251 -8.465 1.00 93.75 89 VAL A C 1
ATOM 700 O O . VAL A 1 89 ? 0.530 -4.059 -7.989 1.00 93.75 89 VAL A O 1
ATOM 703 N N . TRP A 1 90 ? -1.383 -2.905 -7.816 1.00 95.50 90 TRP A N 1
ATOM 704 C CA . TRP A 1 90 ? -1.714 -3.456 -6.496 1.00 95.50 90 TRP A CA 1
ATOM 705 C C . TRP A 1 90 ? -1.980 -4.957 -6.528 1.00 95.50 90 TRP A C 1
ATOM 707 O O . TRP A 1 90 ? -1.490 -5.671 -5.656 1.00 95.50 90 TRP A O 1
ATOM 717 N N . GLN A 1 91 ? -2.703 -5.445 -7.535 1.00 95.25 91 GLN A N 1
ATOM 718 C CA . GLN A 1 91 ? -2.931 -6.877 -7.726 1.00 95.25 91 GLN A CA 1
ATOM 719 C C . GLN A 1 91 ? -1.605 -7.624 -7.889 1.00 95.25 91 GLN A C 1
ATOM 721 O O . GLN A 1 91 ? -1.399 -8.644 -7.240 1.00 95.25 91 GLN A O 1
ATOM 726 N N . THR A 1 92 ? -0.673 -7.076 -8.669 1.00 94.94 92 THR A N 1
ATOM 727 C CA . THR A 1 92 ? 0.655 -7.668 -8.876 1.00 94.94 92 THR A CA 1
ATOM 728 C C . THR A 1 92 ? 1.436 -7.715 -7.563 1.00 94.94 92 THR A C 1
ATOM 730 O O . THR A 1 92 ? 1.859 -8.788 -7.139 1.00 94.94 92 THR A O 1
ATOM 733 N N . ILE A 1 93 ? 1.557 -6.575 -6.870 1.00 95.38 93 ILE A N 1
ATOM 734 C CA . ILE A 1 93 ? 2.321 -6.431 -5.617 1.00 95.38 93 ILE A CA 1
ATOM 735 C C . ILE A 1 93 ? 1.772 -7.311 -4.486 1.00 95.38 93 ILE A C 1
ATOM 737 O O . ILE A 1 93 ? 2.539 -7.772 -3.644 1.00 95.38 93 ILE A O 1
ATOM 741 N N . LEU A 1 94 ? 0.456 -7.520 -4.430 1.00 94.62 94 LEU A N 1
ATOM 742 C CA . LEU A 1 94 ? -0.199 -8.303 -3.377 1.00 94.62 94 LEU A CA 1
ATOM 743 C C . LEU A 1 94 ? -0.392 -9.782 -3.753 1.00 94.62 94 LEU A C 1
ATOM 745 O O . LEU A 1 94 ? -0.969 -10.540 -2.973 1.00 94.62 94 LEU A O 1
ATOM 749 N N . SER A 1 95 ? 0.083 -10.200 -4.927 1.00 95.31 95 SER A N 1
ATOM 750 C CA . SER A 1 95 ? 0.012 -11.582 -5.406 1.00 95.31 95 SER A CA 1
ATOM 751 C C . SER A 1 95 ? 1.374 -12.284 -5.350 1.00 95.31 95 SER A C 1
ATOM 753 O O . SER A 1 95 ? 2.377 -11.739 -4.892 1.00 95.31 95 SER A O 1
ATOM 755 N N . LYS A 1 96 ? 1.416 -13.517 -5.862 1.00 95.19 96 LYS A N 1
ATOM 756 C CA . LYS A 1 96 ? 2.655 -14.283 -6.068 1.00 95.19 96 LYS A CA 1
ATOM 757 C C . LYS A 1 96 ? 3.608 -13.647 -7.094 1.00 95.19 96 LYS A C 1
ATOM 759 O O . LYS A 1 96 ? 4.779 -14.004 -7.112 1.00 95.19 96 LYS A O 1
ATOM 764 N N . ASP A 1 97 ? 3.125 -12.718 -7.920 1.00 95.56 97 ASP A N 1
ATOM 765 C CA . ASP A 1 97 ? 3.918 -12.075 -8.976 1.00 95.56 97 ASP A CA 1
ATOM 766 C C . ASP A 1 97 ? 4.758 -10.895 -8.443 1.00 95.56 97 ASP A C 1
ATOM 768 O O . ASP A 1 97 ? 5.537 -10.289 -9.180 1.00 95.56 97 ASP A O 1
ATOM 772 N N . ALA A 1 98 ? 4.653 -10.585 -7.146 1.00 95.94 98 ALA A N 1
ATOM 773 C CA . ALA A 1 98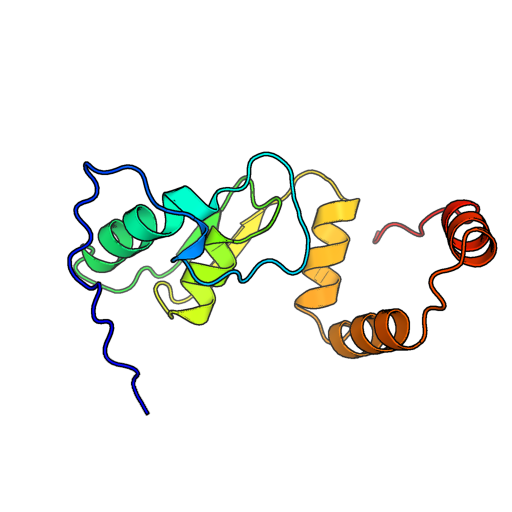 ? 5.430 -9.535 -6.493 1.00 95.94 98 ALA A CA 1
ATOM 774 C C . ALA A 1 98 ? 6.949 -9.753 -6.604 1.00 95.94 98 ALA A C 1
ATOM 776 O O . ALA A 1 98 ? 7.696 -8.789 -6.776 1.00 95.94 98 ALA A O 1
ATOM 777 N N . GLU A 1 99 ? 7.408 -11.008 -6.528 1.00 96.50 99 GLU A N 1
ATOM 778 C CA . GLU A 1 99 ? 8.828 -11.355 -6.679 1.00 96.50 99 GLU A CA 1
ATOM 779 C C . GLU A 1 99 ? 9.318 -11.081 -8.103 1.00 96.50 99 GLU A C 1
ATOM 781 O O . GLU A 1 99 ? 10.353 -10.440 -8.277 1.00 96.50 99 GLU A O 1
ATOM 786 N N . TRP A 1 100 ? 8.535 -11.474 -9.113 1.00 96.00 100 TRP A N 1
ATOM 787 C CA . TRP A 1 100 ? 8.826 -11.162 -10.513 1.00 96.00 100 TRP A CA 1
ATOM 788 C C . TRP A 1 100 ? 8.941 -9.650 -10.729 1.00 96.00 100 TRP A C 1
ATOM 790 O O . TRP A 1 100 ? 9.945 -9.183 -11.260 1.00 96.00 100 TRP A O 1
ATOM 800 N N . LEU A 1 101 ? 7.963 -8.873 -10.252 1.00 94.88 101 LEU A N 1
ATOM 801 C CA . LEU A 1 101 ? 7.991 -7.418 -10.392 1.00 94.88 101 LEU A CA 1
ATOM 802 C C . LEU A 1 101 ? 9.232 -6.807 -9.721 1.00 94.88 101 LEU A C 1
ATOM 804 O O . LEU A 1 101 ? 9.871 -5.922 -10.289 1.00 94.88 101 LEU A O 1
ATOM 808 N N . ALA A 1 102 ? 9.591 -7.275 -8.523 1.00 96.00 102 ALA A N 1
ATOM 809 C CA . ALA A 1 102 ? 10.782 -6.804 -7.821 1.00 96.00 102 ALA A CA 1
ATOM 810 C C . ALA A 1 102 ? 12.071 -7.129 -8.592 1.00 96.00 102 ALA A C 1
ATOM 812 O O . ALA A 1 102 ? 12.958 -6.280 -8.687 1.00 96.00 102 ALA A O 1
ATOM 813 N N . GLU A 1 103 ? 12.171 -8.326 -9.170 1.00 97.44 103 GLU A N 1
ATOM 814 C CA . GLU A 1 103 ? 13.304 -8.711 -10.010 1.00 97.44 103 GLU A CA 1
ATOM 815 C C . GLU A 1 103 ? 13.412 -7.862 -11.278 1.00 97.44 103 GLU A C 1
ATOM 817 O O . GLU A 1 103 ? 14.514 -7.422 -11.607 1.00 97.44 103 GLU A O 1
ATOM 822 N N . GLU A 1 104 ? 12.300 -7.607 -11.970 1.00 94.75 104 GLU A N 1
ATOM 823 C CA . GLU A 1 104 ? 12.279 -6.754 -13.163 1.00 94.75 104 GLU A CA 1
ATOM 824 C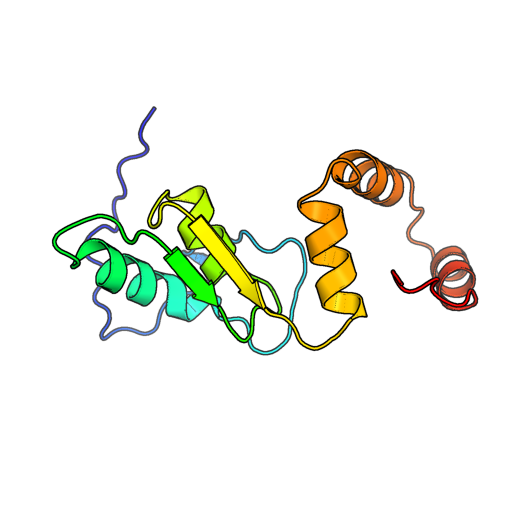 C . GLU A 1 104 ? 12.747 -5.334 -12.830 1.00 94.75 104 GLU A C 1
ATOM 826 O O . GLU A 1 104 ? 13.596 -4.786 -13.530 1.00 94.75 104 GLU A O 1
ATOM 831 N N . ILE A 1 105 ? 12.290 -4.763 -11.707 1.00 94.44 105 ILE A N 1
ATOM 832 C CA . ILE A 1 105 ? 12.739 -3.442 -11.236 1.00 94.44 105 ILE A CA 1
ATOM 833 C C . ILE A 1 105 ? 14.249 -3.429 -10.958 1.00 94.44 105 ILE A C 1
ATOM 835 O O . ILE A 1 105 ? 14.920 -2.456 -11.294 1.00 94.44 105 ILE A O 1
ATOM 839 N N . ILE A 1 106 ? 14.796 -4.485 -10.346 1.00 96.69 106 ILE A N 1
ATOM 840 C CA . ILE A 1 106 ? 16.232 -4.577 -10.025 1.00 96.69 106 ILE A CA 1
ATOM 841 C C . ILE A 1 106 ? 17.083 -4.726 -11.292 1.00 96.69 106 ILE A C 1
ATOM 843 O O . ILE A 1 106 ? 18.179 -4.169 -11.358 1.00 96.69 106 ILE A O 1
ATOM 847 N N . LYS A 1 107 ? 16.604 -5.488 -12.280 1.00 96.88 107 LYS A N 1
ATOM 848 C CA . LYS A 1 107 ? 17.307 -5.735 -13.549 1.00 96.88 107 LYS A CA 1
ATOM 849 C C . LYS A 1 107 ? 17.184 -4.567 -14.530 1.00 96.88 107 LYS A C 1
ATOM 851 O O . LYS A 1 107 ? 17.973 -4.494 -15.468 1.00 96.88 107 LYS A O 1
ATOM 856 N N . PHE A 1 108 ? 16.212 -3.676 -14.338 1.00 95.81 108 PHE A N 1
ATOM 857 C CA . PHE A 1 108 ? 15.944 -2.588 -15.268 1.00 95.81 108 PHE A CA 1
ATOM 858 C C . PHE A 1 108 ? 17.082 -1.557 -15.311 1.00 95.81 108 PHE A C 1
ATOM 860 O O . PHE A 1 108 ? 17.388 -0.877 -14.328 1.00 95.81 108 PHE A O 1
ATOM 867 N N . GLU A 1 109 ? 17.677 -1.381 -16.490 1.00 95.88 109 GLU A N 1
ATOM 868 C CA . GLU A 1 109 ? 18.649 -0.318 -16.734 1.00 95.88 109 GLU A CA 1
ATOM 869 C C . GLU A 1 109 ? 17.929 1.016 -16.968 1.00 95.88 109 GLU A C 1
ATOM 871 O O . GLU A 1 109 ? 17.269 1.219 -17.987 1.00 95.88 109 GLU A O 1
ATOM 876 N N . MET A 1 110 ? 18.080 1.965 -16.038 1.00 94.62 110 MET A N 1
ATOM 877 C CA . MET A 1 110 ? 17.463 3.297 -16.125 1.00 94.62 110 MET A CA 1
ATOM 878 C C . MET A 1 110 ? 18.139 4.199 -17.176 1.00 94.62 110 MET A C 1
ATOM 880 O O . MET A 1 110 ? 18.798 5.187 -16.847 1.00 94.62 110 MET A O 1
ATOM 884 N N . THR A 1 111 ? 17.948 3.872 -18.454 1.00 97.38 111 THR A N 1
ATOM 885 C CA . THR A 1 111 ? 18.363 4.671 -19.617 1.00 97.38 111 THR A CA 1
ATOM 886 C C . THR A 1 111 ? 17.147 5.224 -20.360 1.00 97.38 111 THR A C 1
ATOM 888 O O . THR A 1 111 ? 16.039 4.691 -20.272 1.00 97.38 111 THR A O 1
ATOM 891 N N . ALA A 1 112 ? 17.326 6.320 -21.102 1.00 97.06 112 ALA A N 1
ATOM 892 C CA . ALA A 1 112 ? 16.229 6.915 -21.866 1.00 97.06 112 ALA A CA 1
ATOM 893 C C . ALA A 1 112 ? 15.748 5.980 -22.990 1.00 97.06 112 ALA A C 1
ATOM 895 O O . ALA A 1 112 ? 14.571 5.980 -23.341 1.00 97.06 112 ALA A O 1
ATOM 896 N N . GLU A 1 113 ? 16.661 5.191 -23.552 1.00 96.94 113 GLU A N 1
ATOM 897 C CA . GLU A 1 113 ? 16.417 4.177 -24.572 1.00 96.94 113 GLU A CA 1
ATOM 898 C C . GLU A 1 113 ? 15.526 3.056 -24.029 1.00 96.94 113 GLU A C 1
ATOM 900 O O . GLU A 1 113 ? 14.452 2.840 -24.587 1.00 96.94 113 GLU A O 1
ATOM 905 N N . ALA A 1 114 ? 15.903 2.436 -22.905 1.00 95.38 114 ALA A N 1
ATOM 906 C CA . ALA A 1 114 ? 15.134 1.351 -22.291 1.00 95.38 114 ALA A CA 1
ATOM 907 C C . ALA A 1 114 ? 13.727 1.802 -21.863 1.00 95.38 114 ALA A C 1
ATOM 909 O O . ALA A 1 114 ? 12.744 1.093 -22.074 1.00 95.38 114 ALA A O 1
ATOM 910 N N . VAL A 1 115 ? 13.595 3.020 -21.319 1.00 94.75 115 VAL A N 1
ATOM 911 C CA . VAL A 1 115 ? 12.279 3.588 -20.976 1.00 94.75 115 VAL A CA 1
ATOM 912 C C . VAL A 1 115 ? 11.417 3.781 -22.226 1.00 94.75 115 VAL A C 1
ATOM 914 O O . VAL A 1 115 ? 10.240 3.427 -22.215 1.00 94.75 115 VAL A O 1
ATOM 917 N N . ARG A 1 116 ? 11.978 4.334 -23.310 1.00 95.31 116 ARG A N 1
ATOM 918 C CA . ARG A 1 116 ? 11.245 4.524 -24.574 1.00 95.31 116 ARG A CA 1
ATOM 919 C C . ARG A 1 116 ? 10.798 3.200 -25.182 1.00 95.31 116 ARG A C 1
ATOM 921 O O . ARG A 1 116 ? 9.691 3.137 -25.702 1.00 95.31 116 ARG A O 1
ATOM 928 N N . GLU A 1 117 ? 11.639 2.175 -25.107 1.00 94.00 117 GLU A N 1
ATOM 929 C CA . GLU A 1 117 ? 11.312 0.832 -25.578 1.00 94.00 117 GLU A CA 1
ATOM 930 C C . GLU A 1 117 ? 10.119 0.252 -24.809 1.00 94.00 117 GLU A C 1
ATOM 932 O O . GLU A 1 117 ? 9.126 -0.122 -25.429 1.00 94.00 117 GLU A O 1
ATOM 937 N N . ILE A 1 118 ? 10.143 0.282 -23.471 1.00 91.88 118 ILE A N 1
ATOM 938 C CA . ILE A 1 118 ? 9.018 -0.195 -22.649 1.00 91.88 118 ILE A CA 1
ATOM 939 C C . ILE A 1 118 ? 7.732 0.570 -22.965 1.00 91.88 118 ILE A C 1
ATOM 941 O O . ILE A 1 118 ? 6.696 -0.050 -23.186 1.00 91.88 118 ILE A O 1
ATOM 945 N N . LEU A 1 119 ? 7.796 1.904 -23.020 1.00 90.50 119 LEU A N 1
ATOM 946 C CA . LEU A 1 119 ? 6.627 2.749 -23.283 1.00 90.50 119 LEU A CA 1
ATOM 947 C C . LEU A 1 119 ? 6.077 2.611 -24.710 1.00 90.50 119 LEU A C 1
ATOM 949 O O . LEU A 1 119 ? 4.964 3.063 -24.967 1.00 90.50 119 LEU A O 1
ATOM 953 N N . SER A 1 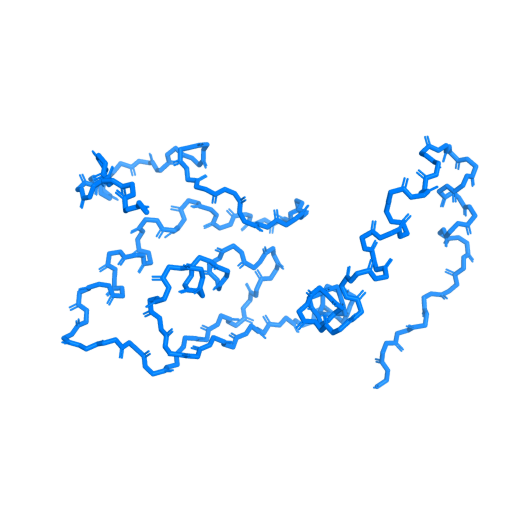120 ? 6.844 2.033 -25.639 1.00 92.69 120 SER A N 1
ATOM 954 C CA . SER A 1 120 ? 6.380 1.767 -27.005 1.00 92.69 120 SER A CA 1
ATOM 955 C C . SER A 1 120 ? 5.513 0.512 -27.119 1.00 92.69 120 SER A C 1
ATOM 957 O O . SER A 1 120 ? 4.783 0.370 -28.098 1.00 92.69 120 SER A O 1
ATOM 959 N N . ASN A 1 121 ? 5.571 -0.376 -26.122 1.00 88.12 121 ASN A N 1
ATOM 960 C CA . ASN A 1 121 ? 4.743 -1.574 -26.071 1.00 88.12 121 ASN A CA 1
ATOM 961 C C . ASN A 1 121 ? 3.342 -1.237 -25.547 1.00 88.12 121 ASN A C 1
ATOM 963 O O . ASN A 1 121 ? 3.192 -0.451 -24.611 1.00 88.12 121 ASN A O 1
ATOM 967 N N . GLU A 1 122 ? 2.310 -1.866 -26.112 1.00 82.75 122 GLU A N 1
ATOM 968 C CA . GLU A 1 122 ? 0.967 -1.772 -25.541 1.00 82.75 122 GLU A CA 1
ATOM 969 C C . GLU A 1 122 ? 0.889 -2.611 -24.257 1.00 82.75 122 GLU A C 1
ATOM 971 O O . GLU A 1 122 ? 1.262 -3.790 -24.271 1.00 82.75 122 GLU A O 1
ATOM 976 N N . PRO A 1 123 ? 0.410 -2.042 -23.137 1.00 77.94 123 PRO A N 1
ATOM 977 C CA . PRO A 1 123 ? 0.221 -2.811 -21.922 1.00 77.94 123 PRO A CA 1
ATOM 978 C C . PRO A 1 123 ? -0.866 -3.863 -22.150 1.00 77.94 123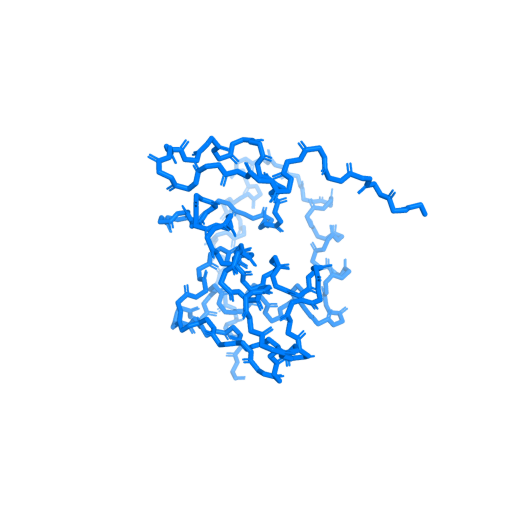 PRO A C 1
ATOM 980 O O . PRO A 1 123 ? -1.996 -3.545 -22.517 1.00 77.94 123 PRO A O 1
ATOM 983 N N . SER A 1 124 ? -0.544 -5.129 -21.886 1.00 69.38 124 SER A N 1
ATOM 984 C CA . SER A 1 124 ? -1.557 -6.171 -21.756 1.00 69.38 124 SER A CA 1
ATOM 985 C C . SER A 1 124 ? -2.296 -5.943 -20.438 1.00 69.38 124 SER A C 1
ATOM 987 O O . SER A 1 124 ? -1.826 -6.358 -19.378 1.00 69.38 124 SER A O 1
ATOM 989 N N . SER A 1 125 ? -3.412 -5.221 -20.476 1.00 58.69 125 SER A N 1
ATOM 990 C CA . SER A 1 125 ? -4.285 -5.070 -19.312 1.00 58.69 125 SER A CA 1
ATOM 991 C C . SER A 1 125 ? -4.749 -6.446 -18.824 1.00 58.69 125 SER A C 1
ATOM 993 O O . SER A 1 125 ? -5.066 -7.315 -19.640 1.00 58.69 125 SER A O 1
ATOM 995 N N . LEU A 1 126 ? -4.802 -6.635 -17.503 1.00 54.31 126 LEU A N 1
ATOM 996 C CA . LEU A 1 126 ? -5.446 -7.798 -16.894 1.00 54.31 126 LEU A CA 1
ATOM 997 C C . LEU A 1 126 ? -6.917 -7.820 -17.348 1.00 54.31 126 LEU A C 1
ATOM 999 O O . LEU A 1 126 ? -7.633 -6.843 -17.134 1.00 54.31 126 LEU A O 1
ATOM 1003 N N . GLN A 1 127 ? -7.320 -8.888 -18.046 1.00 44.72 127 GLN A N 1
ATOM 1004 C CA . GLN A 1 127 ? -8.724 -9.174 -18.370 1.00 44.72 127 GLN A CA 1
ATOM 1005 C C . GLN A 1 127 ? -9.462 -9.734 -17.158 1.00 44.72 127 GLN A C 1
ATOM 1007 O O . GLN A 1 127 ? -8.838 -10.520 -16.408 1.00 44.72 127 GLN A O 1
#

InterPro domains:
  IPR012327 D12 class N6 adenine-specific DNA methyltransferase [PF02086] (29-107)
  IPR012327 D12 class N6 adenine-specific DNA methyltransferase [PR00505] (29-45)
  IPR012327 D12 class N6 adenine-specific DNA methyltransferase [PR00505] (54-68)
  IPR012327 D12 class N6 adenine-specific DNA methyltransferase [PTHR30481] (21-117)
  IPR029063 S-adenosyl-L-methionine-dependent methyltransferase superfamily [G3DSA:3.40.50.150] (14-114)
  IPR029063 S-adenosyl-L-methionine-dependent methyltransferase superfamily [SSF53335] (24-118)

Foldseek 3Di:
DPDPPPPLDDPLVDFDPLVVADDDQPDDFPPDCSRCQVVLVVVLVPDPDQAQEAEDQDCGSPRNQRSCVVVVSYNYYHYHHDPQVSVVVVVCCVDPNVVVVVVCVVPDDPDPVSVVVVVVDDDPGDD

pLDDT: mean 89.05, std 14.84, range [32.97, 98.56]